Protein 1WZ3 (pdb70)

Secondary structure (DSSP, 8-state):
-EEEEEEEE-TTPPPPS--EEEEETTSBTHHHHHHHHHHHT-SS-EEEEEEEE---TTSBHHHHHHHH-BTTBEEEEEES-S--/-EEEEEEEEETTPPPPS--EEEEETTSBTHHHHHHHHHHTT-SS-EEEEEEEE---TTSBHHHHHHHH-BTTBEEEEEESS---

Solvent-accessible surface area: 9437 Å² total; per-residue (Å²): 112,132,11,59,4,37,13,137,30,16,34,83,11,72,153,26,219,61,26,151,72,63,25,38,3,86,44,102,0,37,77,14,53,71,50,0,22,127,82,24,166,36,150,90,31,91,7,12,3,61,27,44,70,78,4,84,68,94,53,23,0,58,66,2,59,101,90,41,17,118,118,48,66,0,48,0,3,0,0,68,42,90,87,191,119,126,12,49,1,54,6,118,25,32,3,49,10,65,153,36,219,107,20,46,59,151,28,28,3,96,51,95,0,29,68,9,21,82,71,0,81,70,94,18,163,30,130,91,8,88,6,23,3,59,34,28,60,71,6,89,76,102,50,18,0,54,75,0,60,100,95,72,27,49,74,48,50,0,37,0,1,1,0,66,74,72,50,112

CATH classification: 3.10.20.90

Nearest PDB structures (foldseek):
  7eu4-assembly1_B  TM=7.550E-01  e=9.689E-12  Arabidopsis thaliana
  7eu4-assembly3_E  TM=6.525E-01  e=3.661E-12  Arabidopsis thaliana
  7eu4-assembly4_G  TM=8.237E-01  e=1.030E-10  Arabidopsis thaliana
  7eu4-assembly7_N  TM=5.453E-01  e=5.051E-09  Arabidopsis thaliana
  4eoy-assembly3_C  TM=4.052E-01  e=8.818E-01  Plasmodium falciparum 3D7

Radius of gyration: 17.57 Å; Cα contacts (8 Å, |Δi|>4): 341; chains: 2; bounding box: 49×27×49 Å

Organism: Arabidopsis thaliana (NCBI:txid3702)

Structure (mmCIF, N/CA/C/O backbone):
data_1WZ3
#
_entry.id   1WZ3
#
_cell.length_a   44.693
_cell.length_b   38.264
_cell.length_c   52.511
_cell.angle_alpha   90.00
_cell.angle_beta   98.87
_cell.angle_gamma   90.00
#
_symmetry.space_group_name_H-M   'P 1 21 1'
#
loop_
_entity.id
_entity.type
_entity.pdbx_description
1 polymer 'autophagy 12b'
2 water water
#
loop_
_atom_site.group_PDB
_atom_site.id
_atom_site.type_symbol
_atom_site.label_atom_id
_atom_site.label_alt_id
_atom_site.label_comp_id
_atom_site.label_asym_id
_atom_site.label_entity_id
_atom_site.label_seq_id
_atom_site.pdbx_PDB_ins_code
_atom_site.Cartn_x
_atom_site.Cartn_y
_atom_site.Cartn_z
_atom_site.occupancy
_atom_site.B_iso_or_equiv
_atom_site.auth_seq_id
_atom_site.auth_comp_id
_atom_site.auth_asym_id
_atom_site.auth_atom_id
_atom_site.pdbx_PDB_model_num
ATOM 1 N N . GLN A 1 12 ? 11.796 21.791 24.914 1.00 47.73 10 GLN A N 1
ATOM 2 C CA . GLN A 1 12 ? 11.292 21.018 23.744 1.00 47.26 10 GLN A CA 1
ATOM 3 C C . GLN A 1 12 ? 12.448 20.592 22.846 1.00 47.02 10 GLN A C 1
ATOM 4 O O . GLN A 1 12 ? 13.286 21.410 22.458 1.00 47.91 10 GLN A O 1
ATOM 6 N N . LYS A 1 13 ? 12.490 19.302 22.528 1.00 45.59 11 LYS A N 1
ATOM 7 C CA . LYS A 1 13 ? 13.533 18.757 21.672 1.00 43.48 11 LYS A CA 1
ATOM 8 C C . LYS A 1 13 ? 12.960 18.611 20.268 1.00 41.65 11 LYS A C 1
ATOM 9 O O . LYS A 1 13 ? 11.860 18.086 20.088 1.00 40.74 11 LYS A O 1
ATOM 15 N N . ILE A 1 14 ? 13.707 19.086 19.277 1.00 39.98 12 ILE A N 1
ATOM 16 C CA . ILE A 1 14 ? 13.278 19.014 17.886 1.00 37.43 12 ILE A CA 1
ATOM 17 C C . ILE A 1 14 ? 14.119 17.991 17.139 1.00 35.92 12 ILE A C 1
ATOM 18 O O . ILE A 1 14 ? 15.335 17.945 17.302 1.00 34.24 12 ILE A O 1
ATOM 23 N N . VAL A 1 15 ? 13.471 17.164 16.329 1.00 34.73 13 VAL A N 1
ATOM 24 C CA . VAL A 1 15 ? 14.201 16.171 15.560 1.00 34.34 13 VAL A CA 1
ATOM 25 C C . VAL A 1 15 ? 14.721 16.834 14.293 1.00 33.33 13 VAL A C 1
ATOM 26 O O . VAL A 1 15 ? 13.953 17.403 13.511 1.00 32.38 13 VAL A O 1
ATOM 30 N N . VAL A 1 16 ? 16.033 16.772 14.104 1.00 30.74 14 VAL A N 1
ATOM 31 C CA . VAL A 1 16 ? 16.654 17.360 12.935 1.00 29.28 14 VAL A CA 1
ATOM 32 C C . VAL A 1 16 ? 17.306 16.270 12.111 1.00 28.17 14 VAL A C 1
ATOM 33 O O . VAL A 1 16 ? 18.088 15.473 12.631 1.00 27.58 14 VAL A O 1
ATOM 37 N N . HIS A 1 17 ? 16.949 16.220 10.831 1.00 28.85 15 HIS A N 1
ATOM 38 C CA . HIS A 1 17 ? 17.517 15.243 9.913 1.00 27.86 15 HIS A CA 1
ATOM 39 C C . HIS A 1 17 ? 18.413 15.969 8.917 1.00 26.64 15 HIS A C 1
ATOM 40 O O . HIS A 1 17 ? 17.977 16.907 8.241 1.00 23.91 15 HIS A O 1
ATOM 47 N N . LEU A 1 18 ? 19.672 15.545 8.846 1.00 25.23 16 LEU A N 1
ATOM 48 C CA . LEU A 1 18 ? 20.629 16.151 7.932 1.00 24.63 16 LEU A CA 1
ATOM 49 C C . LEU A 1 18 ? 20.586 15.373 6.623 1.00 24.12 16 LEU A C 1
ATOM 50 O O . LEU A 1 18 ? 20.762 14.154 6.603 1.00 24.47 16 LEU A O 1
ATOM 55 N N . ARG A 1 19 ? 20.350 16.090 5.531 1.00 21.80 17 ARG A N 1
ATOM 56 C CA . ARG A 1 19 ? 20.235 1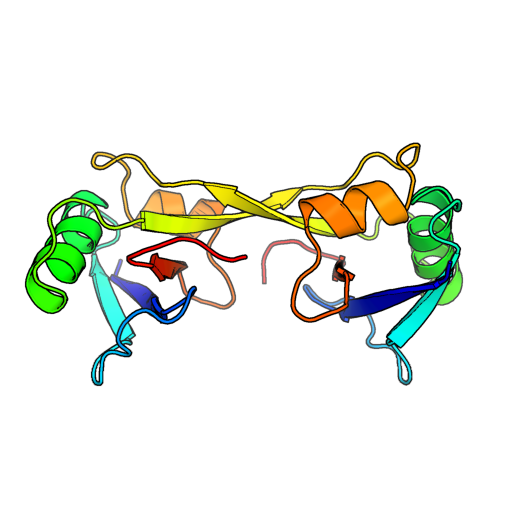5.479 4.212 1.00 20.57 17 ARG A CA 1
ATOM 57 C C . ARG A 1 19 ? 21.264 16.016 3.221 1.00 20.52 17 ARG A C 1
ATOM 58 O O . ARG A 1 19 ? 21.261 17.203 2.884 1.00 17.10 17 ARG A O 1
ATOM 66 N N . ALA A 1 20 ? 22.142 15.132 2.755 1.00 17.14 18 ALA A N 1
ATOM 67 C CA . ALA A 1 20 ? 23.168 15.504 1.792 1.00 17.65 18 ALA A CA 1
ATOM 68 C C . ALA A 1 20 ? 22.552 15.690 0.403 1.00 18.98 18 ALA A C 1
ATOM 69 O O . ALA A 1 20 ? 21.677 14.926 0.001 1.00 17.63 18 ALA A O 1
ATOM 71 N N . THR A 1 21 ? 23.007 16.709 -0.322 1.00 18.69 19 THR A N 1
ATOM 72 C CA . THR A 1 21 ? 22.533 16.959 -1.683 1.00 19.36 19 THR A CA 1
ATOM 73 C C . THR A 1 21 ? 23.732 17.386 -2.509 1.00 19.76 19 THR A C 1
ATOM 74 O O . THR A 1 21 ? 24.810 17.616 -1.963 1.00 18.91 19 THR A O 1
ATOM 78 N N . GLY A 1 22 ? 23.552 17.463 -3.823 1.00 21.57 20 GLY A N 1
ATOM 79 C CA . GLY A 1 22 ? 24.632 17.887 -4.699 1.00 21.31 20 GLY A CA 1
ATOM 80 C C . GLY A 1 22 ? 25.909 17.066 -4.620 1.00 21.80 20 GLY A C 1
ATOM 81 O O . GLY A 1 22 ? 26.998 17.598 -4.849 1.00 20.58 20 GLY A O 1
ATOM 82 N N . GLY A 1 23 ? 25.778 15.783 -4.293 1.00 20.44 21 GLY A N 1
ATOM 83 C CA . GLY A 1 23 ? 26.934 14.904 -4.199 1.00 19.84 21 GLY A CA 1
ATOM 84 C C . GLY A 1 23 ? 27.790 15.073 -2.952 1.00 19.59 21 GLY A C 1
ATOM 85 O O . GLY A 1 23 ? 28.914 14.570 -2.896 1.00 20.39 21 GLY A O 1
ATOM 86 N N . ALA A 1 24 ? 27.270 15.779 -1.955 1.00 18.85 22 ALA A N 1
ATOM 87 C CA . ALA A 1 24 ? 27.998 15.996 -0.712 1.00 19.10 22 ALA A CA 1
ATOM 88 C C . ALA A 1 24 ? 28.112 14.672 0.041 1.00 20.35 22 ALA A C 1
ATOM 89 O O . ALA A 1 24 ? 27.321 13.749 -0.179 1.00 18.77 22 ALA A O 1
ATOM 91 N N . PRO A 1 25 ? 29.108 14.559 0.935 1.00 20.44 23 PRO A N 1
ATOM 92 C CA . PRO A 1 25 ? 29.320 13.340 1.719 1.00 20.12 23 PRO A CA 1
ATOM 93 C C . PRO A 1 25 ? 28.118 12.997 2.582 1.00 20.17 23 PRO A C 1
ATOM 94 O O . PRO A 1 25 ? 27.541 13.865 3.236 1.00 20.68 23 PRO A O 1
ATOM 98 N N . ILE A 1 26 ? 27.753 11.722 2.585 1.00 21.23 24 ILE A N 1
ATOM 99 C CA . ILE A 1 26 ? 26.634 11.246 3.379 1.00 21.28 24 ILE A CA 1
ATOM 100 C C . ILE A 1 26 ? 27.159 10.937 4.774 1.00 23.84 24 ILE A C 1
ATOM 101 O O . ILE A 1 26 ? 28.211 10.312 4.923 1.00 23.79 24 ILE A O 1
ATOM 106 N N . LEU A 1 27 ? 26.446 11.385 5.800 1.00 23.08 25 LEU A N 1
ATOM 107 C CA . LEU A 1 27 ? 26.888 11.136 7.167 1.00 22.73 25 LEU A CA 1
ATOM 108 C C . LEU A 1 27 ? 26.189 9.910 7.742 1.00 23.75 25 LEU A C 1
ATOM 109 O O . LEU A 1 27 ? 24.985 9.730 7.568 1.00 21.62 25 LEU A O 1
ATOM 114 N N . LYS A 1 28 ? 26.953 9.055 8.412 1.00 23.53 26 LYS A N 1
ATOM 115 C CA . LYS A 1 28 ? 26.385 7.858 9.012 1.00 25.65 26 LYS A CA 1
ATOM 116 C C . LYS A 1 28 ? 25.319 8.249 10.030 1.00 26.07 26 LYS A C 1
ATOM 117 O O . LYS A 1 28 ? 24.240 7.649 10.085 1.00 26.62 26 LYS A O 1
ATOM 123 N N . GLN A 1 29 ? 25.635 9.253 10.840 1.00 26.92 27 GLN A N 1
ATOM 124 C CA . GLN A 1 29 ? 24.710 9.744 11.853 1.00 28.40 27 GLN A CA 1
ATOM 125 C C . GLN A 1 29 ? 24.079 11.013 11.294 1.00 28.56 27 GLN A C 1
ATOM 126 O O . GLN A 1 29 ? 24.661 12.092 11.385 1.00 28.69 27 GLN A O 1
ATOM 128 N N . SER A 1 30 ? 22.892 10.872 10.711 1.00 29.07 28 SER A N 1
ATOM 129 C CA . SER A 1 30 ? 22.187 11.997 10.104 1.00 30.60 28 SER A CA 1
ATOM 130 C C . SER A 1 30 ? 20.948 12.450 10.866 1.00 30.77 28 SER A C 1
ATOM 131 O O . SER A 1 30 ? 20.310 13.427 10.479 1.00 29.48 28 SER A O 1
ATOM 134 N N . LYS A 1 31 ? 20.606 11.745 11.939 1.00 32.54 29 LYS A N 1
ATOM 135 C CA . LYS A 1 31 ? 19.425 12.090 12.729 1.00 34.62 29 LYS A CA 1
ATOM 136 C C . LYS A 1 31 ? 19.785 12.530 14.142 1.00 35.12 29 LYS A C 1
ATOM 137 O O . LYS A 1 31 ? 20.481 11.824 14.871 1.00 34.41 29 LYS A O 1
ATOM 143 N N . PHE A 1 32 ? 19.312 13.711 14.525 1.00 35.73 30 PHE A N 1
ATOM 144 C CA . PHE A 1 32 ? 19.590 14.243 15.852 1.00 35.75 30 PHE A CA 1
ATOM 145 C C . PHE A 1 32 ? 18.360 14.847 16.505 1.00 36.28 30 PHE A C 1
ATOM 146 O O . PHE A 1 32 ? 17.344 15.090 15.856 1.00 36.85 30 PHE A O 1
ATOM 154 N N . LYS A 1 33 ? 18.479 15.079 17.805 1.00 36.96 31 LYS A N 1
ATOM 155 C CA . LYS A 1 33 ? 17.430 15.696 18.600 1.00 38.47 31 LYS A CA 1
ATOM 156 C C . LYS A 1 33 ? 18.147 16.870 19.240 1.00 39.55 31 LYS A C 1
ATOM 157 O O . LYS A 1 33 ? 19.212 16.6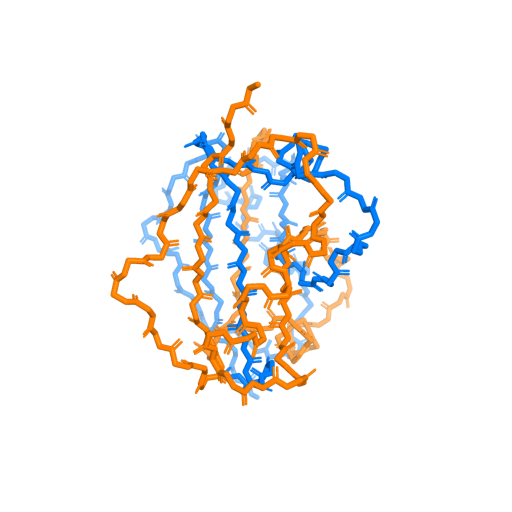96 19.834 1.00 40.90 31 LYS A O 1
ATOM 159 N N . VAL A 1 34 ? 17.594 18.067 19.094 1.00 38.84 32 VAL A N 1
ATOM 160 C CA . VAL A 1 34 ? 18.229 19.241 19.670 1.00 39.10 32 VAL A CA 1
ATOM 161 C C . VAL A 1 34 ? 17.196 20.165 20.296 1.00 38.46 32 VAL A C 1
ATOM 162 O O . VAL A 1 34 ? 16.026 20.160 19.909 1.00 40.62 32 VAL A O 1
ATOM 166 N N . SER A 1 35 ? 17.634 20.947 21.275 1.00 38.41 33 SER A N 1
ATOM 167 C CA . SER A 1 35 ? 16.753 21.876 21.963 1.00 38.48 33 SER A CA 1
ATOM 168 C C . SER A 1 35 ? 16.240 22.924 20.989 1.00 37.52 33 SER A C 1
ATOM 169 O O . SER A 1 35 ? 17.015 23.493 20.218 1.00 37.71 33 SER A O 1
ATOM 172 N N . GLY A 1 36 ? 14.935 23.174 21.029 1.00 36.62 34 GLY A N 1
ATOM 173 C CA . GLY A 1 36 ? 14.345 24.164 20.147 1.00 34.60 34 GLY A CA 1
ATOM 174 C C . GLY A 1 36 ? 14.961 25.543 20.320 1.00 33.99 34 GLY A C 1
ATOM 175 O O . GLY A 1 36 ? 15.031 26.321 19.369 1.00 31.69 34 GLY A O 1
ATOM 176 N N . SER A 1 37 ? 15.423 25.842 21.532 1.00 34.56 35 SER A N 1
ATOM 177 C CA . SER A 1 37 ? 16.027 27.138 21.826 1.00 35.51 35 SER A CA 1
ATOM 178 C C . SER A 1 37 ? 17.426 27.308 21.227 1.00 35.26 35 SER A C 1
ATOM 179 O O . SER A 1 37 ? 17.951 28.421 21.168 1.00 34.17 35 SER A O 1
ATOM 182 N N . ASP A 1 38 ? 18.032 26.207 20.790 1.00 35.20 36 ASP A N 1
ATOM 183 C CA . ASP A 1 38 ? 19.361 26.263 20.190 1.00 34.66 36 ASP A CA 1
ATOM 184 C C . ASP A 1 38 ? 19.354 27.118 18.926 1.00 33.42 36 ASP A C 1
ATOM 185 O O . ASP A 1 38 ? 18.389 27.105 18.161 1.00 31.03 36 ASP A O 1
ATOM 190 N N . LYS A 1 39 ? 20.433 27.866 18.719 1.00 32.06 37 LYS A N 1
ATOM 191 C CA . LYS A 1 39 ? 20.558 28.710 17.537 1.00 32.14 37 LYS A CA 1
ATOM 192 C C . LYS A 1 39 ? 21.003 27.839 16.363 1.00 30.98 37 LYS A C 1
ATOM 193 O O . LYS A 1 39 ? 21.800 26.910 16.533 1.00 30.78 37 LYS A O 1
ATOM 199 N N . PHE A 1 40 ? 20.488 28.138 15.176 1.00 27.85 38 PHE A N 1
ATOM 200 C CA . PHE A 1 40 ? 20.820 27.356 13.993 1.00 26.91 38 PHE A CA 1
ATOM 201 C C . PHE A 1 40 ? 22.323 27.324 13.750 1.00 26.25 38 PHE A C 1
ATOM 202 O O . PHE A 1 40 ? 22.822 26.476 13.010 1.00 25.89 38 PHE A O 1
ATOM 210 N N . ALA A 1 41 ? 23.042 28.247 14.382 1.00 24.31 39 ALA A N 1
ATOM 211 C CA . ALA A 1 41 ? 24.490 28.304 14.244 1.00 25.50 39 ALA A CA 1
ATOM 212 C C . ALA A 1 41 ? 25.091 26.965 14.669 1.00 26.09 39 ALA A C 1
ATOM 213 O O . ALA A 1 41 ? 26.126 26.544 14.152 1.00 25.94 39 ALA A O 1
ATOM 215 N N . ASN A 1 42 ? 24.431 26.296 15.609 1.00 25.87 40 ASN A N 1
ATOM 216 C CA . ASN A 1 42 ? 24.907 25.011 16.106 1.00 27.72 40 ASN A CA 1
ATOM 217 C C . ASN A 1 42 ? 24.886 23.947 15.024 1.00 26.76 40 ASN A C 1
ATOM 218 O O . ASN A 1 42 ? 25.805 23.131 14.924 1.00 25.30 40 ASN A O 1
ATOM 223 N N . VAL A 1 43 ? 23.831 23.956 14.218 1.00 25.80 41 VAL A N 1
ATOM 224 C CA . VAL A 1 43 ? 23.697 22.990 13.138 1.00 24.59 41 VAL A CA 1
ATOM 225 C C . VAL A 1 43 ? 24.730 23.278 12.055 1.00 23.84 41 VAL A C 1
ATOM 226 O O . VAL A 1 43 ? 25.383 22.366 11.546 1.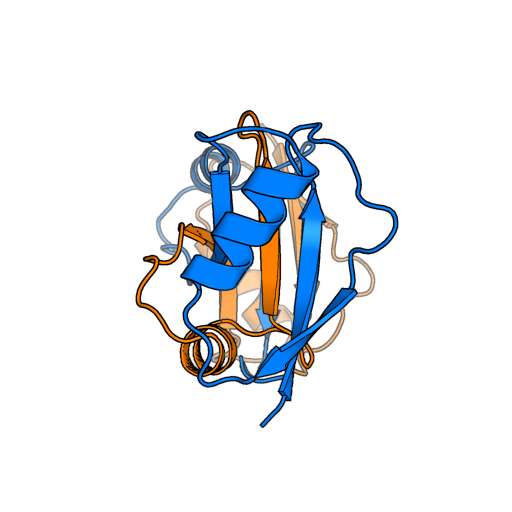00 23.91 41 VAL A O 1
ATOM 230 N N . ILE A 1 44 ? 24.873 24.553 11.710 1.00 23.73 42 ILE A N 1
ATOM 231 C CA . ILE A 1 44 ? 25.834 24.970 10.700 1.00 23.52 42 ILE A CA 1
ATOM 232 C C . ILE A 1 44 ? 27.238 24.546 11.126 1.00 23.60 42 ILE A C 1
ATOM 233 O O . ILE A 1 44 ? 28.004 23.999 10.328 1.00 21.64 42 ILE A O 1
ATOM 238 N N . ASP A 1 45 ? 27.563 24.802 12.392 1.00 23.73 43 ASP A N 1
ATOM 239 C CA . ASP A 1 45 ? 28.880 24.470 12.925 1.00 23.46 43 ASP A CA 1
ATOM 240 C C . ASP A 1 45 ? 29.142 22.966 12.972 1.00 22.56 43 ASP A C 1
ATOM 241 O O . ASP A 1 45 ? 30.266 22.523 12.742 1.00 21.43 43 ASP A O 1
ATOM 246 N N . PHE A 1 46 ? 28.111 22.182 13.269 1.00 20.74 44 PHE A N 1
ATOM 247 C CA . PHE A 1 46 ? 28.264 20.730 13.312 1.00 21.56 44 PHE A CA 1
ATOM 248 C C . PHE A 1 46 ? 28.644 20.207 11.927 1.00 22.77 44 PHE A C 1
ATOM 249 O O . PHE A 1 46 ? 29.573 19.411 11.789 1.00 23.40 44 PHE A O 1
ATOM 257 N N . LEU A 1 47 ? 27.924 20.658 10.900 1.00 21.56 45 LEU A N 1
ATOM 258 C CA . LEU A 1 47 ? 28.195 20.225 9.531 1.00 22.48 45 LEU A CA 1
ATOM 259 C C . LEU A 1 47 ? 29.558 20.690 9.054 1.00 22.32 45 LEU A C 1
ATOM 260 O O . LEU A 1 47 ? 30.271 19.951 8.377 1.00 23.63 45 LEU A O 1
ATOM 265 N N . ARG A 1 48 ? 29.909 21.924 9.396 1.00 22.84 46 ARG A N 1
ATOM 266 C CA . ARG A 1 48 ? 31.202 22.472 9.001 1.00 24.38 46 ARG A CA 1
ATOM 267 C C . ARG A 1 48 ? 32.319 21.587 9.549 1.00 24.71 46 ARG A C 1
ATOM 268 O O . ARG A 1 48 ? 33.324 21.359 8.879 1.00 23.84 46 ARG A O 1
ATOM 270 N N . ARG A 1 49 ? 32.131 21.084 10.766 1.00 25.02 47 ARG A N 1
ATOM 271 C CA . ARG A 1 49 ? 33.127 20.223 11.401 1.00 27.16 47 ARG A CA 1
ATOM 272 C C . ARG A 1 49 ? 33.148 18.818 10.808 1.00 26.50 47 ARG A C 1
ATOM 273 O O . ARG A 1 49 ? 34.214 18.239 10.600 1.00 25.76 47 ARG A O 1
ATOM 281 N N . GLN A 1 50 ? 31.970 18.269 10.537 1.00 24.87 48 GLN A N 1
ATOM 282 C CA . GLN A 1 50 ? 31.876 16.926 9.982 1.00 24.15 48 GLN A CA 1
ATOM 283 C C . GLN A 1 50 ? 32.416 16.826 8.566 1.00 25.16 48 GLN A C 1
ATOM 284 O O . GLN A 1 50 ? 33.018 15.815 8.194 1.00 22.84 48 GLN A O 1
ATOM 290 N N . LEU A 1 51 ? 32.189 17.871 7.775 1.00 23.65 49 LEU A N 1
ATOM 291 C CA . LEU A 1 51 ? 32.639 17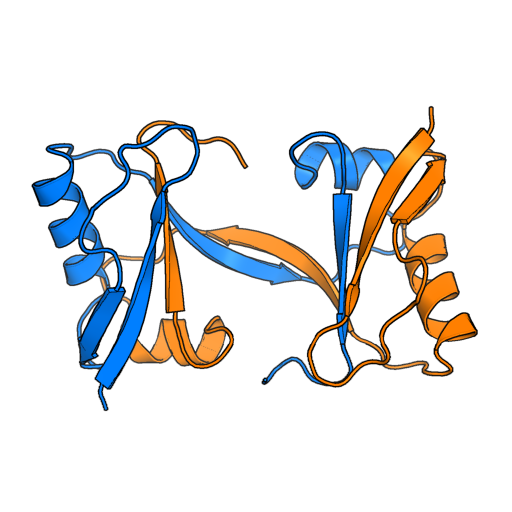.881 6.391 1.00 23.66 49 LEU A CA 1
ATOM 292 C C . LEU A 1 51 ? 33.959 18.615 6.181 1.00 24.00 49 LEU A C 1
ATOM 293 O O . LEU A 1 51 ? 34.495 18.606 5.080 1.00 23.51 49 LEU A O 1
ATOM 298 N N . HIS A 1 52 ? 34.477 19.248 7.231 1.00 24.64 50 HIS A N 1
ATOM 299 C CA . HIS A 1 52 ? 35.743 19.971 7.143 1.00 25.81 50 HIS A CA 1
ATOM 300 C C . HIS A 1 52 ? 35.726 21.097 6.104 1.00 27.64 50 HIS A C 1
ATOM 301 O O . HIS A 1 52 ? 36.631 21.218 5.274 1.00 25.79 50 HIS A O 1
ATOM 308 N N . SER A 1 53 ? 34.688 21.926 6.164 1.00 29.19 51 SER A N 1
ATOM 309 C CA . SER A 1 53 ? 34.551 23.048 5.243 1.00 30.15 51 SER A CA 1
ATOM 310 C C . SER A 1 53 ? 33.922 24.260 5.920 1.00 31.08 51 SER A C 1
ATOM 311 O O . SER A 1 53 ? 33.020 24.120 6.744 1.00 30.45 51 SER A O 1
ATOM 314 N N . ASP A 1 54 ? 34.397 25.449 5.561 1.00 31.23 52 ASP A N 1
ATOM 315 C CA . ASP A 1 54 ? 33.864 26.684 6.122 1.00 32.42 52 ASP A CA 1
ATOM 316 C C . ASP A 1 54 ? 32.894 27.363 5.165 1.00 31.76 52 ASP A C 1
ATOM 317 O O . ASP A 1 54 ? 32.375 28.439 5.468 1.00 33.52 52 ASP A O 1
ATOM 322 N N . SER A 1 55 ? 32.643 26.740 4.016 1.00 28.66 53 SER A N 1
ATOM 323 C CA . SER A 1 55 ? 31.759 27.332 3.021 1.00 27.94 53 SER A CA 1
ATOM 324 C C . SER A 1 55 ? 30.677 26.392 2.498 1.00 27.63 53 SER A C 1
ATOM 325 O O . SER A 1 55 ? 30.431 26.310 1.291 1.00 29.45 53 SER A O 1
ATOM 328 N N . LEU A 1 56 ? 30.020 25.698 3.414 1.00 22.82 54 LEU A N 1
ATOM 329 C CA . LEU A 1 56 ? 28.957 24.772 3.049 1.00 24.51 54 LEU A CA 1
ATOM 330 C C . LEU A 1 56 ? 27.631 25.479 2.818 1.00 23.23 54 LEU A C 1
ATOM 331 O O . LEU A 1 56 ? 27.377 26.547 3.371 1.00 23.70 54 LEU A O 1
ATOM 336 N N . PHE A 1 57 ? 26.786 24.862 1.999 1.00 20.87 55 PHE A N 1
ATOM 337 C CA . PHE A 1 57 ? 25.447 25.378 1.750 1.00 22.79 55 PHE A CA 1
ATOM 338 C C . PHE A 1 57 ? 24.584 24.559 2.700 1.00 21.18 55 PHE A C 1
ATOM 339 O O . PHE A 1 57 ? 24.583 23.326 2.635 1.00 20.60 55 PHE A O 1
ATOM 347 N N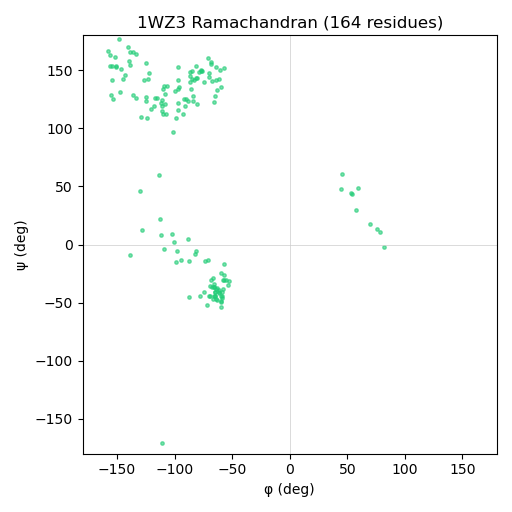 . VAL A 1 58 ? 23.878 25.240 3.591 1.00 19.16 56 VAL A N 1
ATOM 348 C CA . VAL A 1 58 ? 23.017 24.582 4.562 1.00 19.99 56 VAL A CA 1
ATOM 349 C C . VAL A 1 58 ? 21.682 25.283 4.438 1.00 21.32 56 VAL A C 1
ATOM 350 O O . VAL A 1 58 ? 21.543 26.441 4.832 1.00 22.14 56 VAL A O 1
ATOM 354 N N . TYR A 1 59 ? 20.693 24.580 3.896 1.00 21.03 57 TYR A N 1
ATOM 355 C CA . TYR A 1 59 ? 19.401 25.204 3.664 1.00 19.14 57 TYR A CA 1
ATOM 356 C C . TYR A 1 59 ? 18.175 24.360 3.998 1.00 20.05 57 TYR A C 1
ATOM 357 O O . TYR A 1 59 ? 18.260 23.150 4.175 1.00 17.33 57 TYR A O 1
ATOM 366 N N . VAL A 1 60 ? 17.029 25.029 4.060 1.00 18.64 58 VAL A N 1
ATOM 367 C CA . VAL A 1 60 ? 15.762 24.385 4.367 1.00 18.40 58 VAL A CA 1
ATOM 368 C C . VAL A 1 60 ? 14.801 24.660 3.216 1.00 19.61 58 VAL A C 1
ATOM 369 O O . VAL A 1 60 ? 14.881 25.708 2.572 1.00 18.80 58 VAL A O 1
ATOM 373 N N . ASN A 1 61 ? 13.908 23.716 2.940 1.00 18.56 59 ASN A N 1
ATOM 374 C CA . ASN A 1 61 ? 12.957 23.913 1.863 1.00 20.24 59 ASN A CA 1
ATOM 375 C C . ASN A 1 61 ? 11.837 24.827 2.357 1.00 21.69 59 ASN A C 1
ATOM 376 O O . ASN A 1 61 ? 11.511 24.850 3.544 1.00 19.83 59 ASN A O 1
ATOM 381 N N . SER A 1 62 ? 11.285 25.605 1.437 1.00 22.23 60 SER A N 1
ATOM 382 C CA . SER A 1 62 ? 10.211 26.540 1.740 1.00 24.51 60 SER A CA 1
ATOM 383 C C . SER A 1 62 ? 9.145 26.365 0.664 1.00 23.60 60 SER A C 1
ATOM 384 O O . SER A 1 62 ? 9.442 26.446 -0.522 1.00 27.30 60 SER A O 1
ATOM 387 N N . ALA A 1 63 ? 7.906 26.121 1.074 1.00 22.73 61 ALA A N 1
ATOM 388 C CA . ALA A 1 63 ? 6.824 25.936 0.116 1.00 22.16 61 ALA A CA 1
ATOM 389 C C . ALA A 1 63 ? 6.173 27.252 -0.294 1.00 22.63 61 ALA A C 1
ATOM 390 O O . ALA A 1 63 ? 6.042 28.172 0.515 1.00 20.68 61 ALA A O 1
ATOM 392 N N . PHE A 1 64 ? 5.764 27.336 -1.555 1.00 19.78 62 PHE A N 1
ATOM 393 C CA . PHE A 1 64 ? 5.093 28.528 -2.048 1.00 20.70 62 PHE A CA 1
ATOM 394 C C . PHE A 1 64 ? 4.161 28.095 -3.173 1.00 20.59 62 PHE A C 1
ATOM 395 O O . PHE A 1 64 ? 4.395 27.071 -3.818 1.00 20.58 62 PHE A O 1
ATOM 403 N N . SER A 1 65 ? 3.085 28.843 -3.380 1.00 20.33 63 SER A N 1
ATOM 404 C CA . SER A 1 65 ? 2.141 28.522 -4.444 1.00 20.45 63 SER A CA 1
ATOM 405 C C . SER A 1 65 ? 2.535 29.295 -5.702 1.00 21.22 63 SER A C 1
ATOM 406 O O . SER A 1 65 ? 2.442 30.521 -5.742 1.00 19.83 63 SER A O 1
ATOM 409 N N . PRO A 1 66 ? 2.989 28.582 -6.745 1.00 20.73 64 PRO A N 1
ATOM 410 C CA . PRO A 1 66 ? 3.398 29.211 -8.005 1.00 21.63 64 PRO A CA 1
ATOM 411 C C . PRO A 1 66 ? 2.306 30.051 -8.666 1.00 22.30 64 PRO A C 1
ATOM 412 O O . PRO A 1 66 ? 1.119 29.795 -8.497 1.00 21.30 64 PRO A O 1
ATOM 416 N N . ASN A 1 67 ? 2.730 31.054 -9.424 1.00 23.46 65 ASN A N 1
ATOM 417 C CA . ASN A 1 67 ? 1.820 31.941 -10.140 1.00 24.50 65 ASN A CA 1
ATOM 418 C C . ASN A 1 67 ? 1.076 31.131 -11.213 1.00 23.83 65 ASN A C 1
ATOM 419 O O . ASN A 1 67 ? 1.697 30.508 -12.073 1.00 22.99 65 ASN A O 1
ATOM 424 N N . PRO A 1 68 ? -0.265 31.121 -11.168 1.00 24.67 66 PRO A N 1
ATOM 425 C CA . PRO A 1 68 ? -1.028 30.362 -12.167 1.00 23.77 66 PRO A CA 1
ATOM 426 C C . PRO A 1 68 ? -0.722 30.779 -13.603 1.00 23.06 66 PRO A C 1
ATOM 427 O O . PRO A 1 68 ? -0.875 29.988 -14.540 1.00 21.71 66 PRO A O 1
ATOM 431 N N . ASP A 1 69 ? -0.285 32.023 -13.764 1.00 24.51 67 ASP A N 1
ATOM 432 C CA . ASP A 1 69 ? 0.014 32.573 -15.079 1.00 25.09 67 ASP A CA 1
ATOM 433 C C . ASP A 1 69 ? 1.388 32.196 -15.605 1.00 25.36 67 ASP A C 1
ATOM 434 O O . ASP A 1 69 ? 1.701 32.473 -16.758 1.00 25.53 67 ASP A O 1
ATOM 439 N N . GLU A 1 70 ? 2.216 31.569 -14.777 1.00 24.57 68 GLU A N 1
ATOM 440 C CA . GLU A 1 70 ? 3.547 31.185 -15.237 1.00 24.48 68 GLU A CA 1
ATOM 441 C C . GLU A 1 70 ? 3.503 29.873 -16.028 1.00 24.81 68 GLU A C 1
ATOM 442 O O . GLU A 1 70 ? 2.728 28.973 -15.708 1.00 23.49 68 GLU A O 1
ATOM 448 N N . SER A 1 71 ? 4.325 29.770 -17.071 1.00 25.41 69 SER A N 1
ATOM 449 C CA . SER A 1 71 ? 4.356 28.559 -17.895 1.00 25.65 69 SER A CA 1
ATOM 450 C C . SER A 1 71 ? 4.936 27.390 -17.109 1.00 25.07 69 SER A C 1
ATOM 451 O O . SER A 1 71 ? 5.690 27.586 -16.156 1.00 23.84 69 SER A O 1
ATOM 454 N N . VAL A 1 72 ? 4.583 26.173 -17.508 1.00 24.41 70 VAL A N 1
ATOM 455 C CA . VAL A 1 72 ? 5.095 24.998 -16.821 1.00 23.60 70 VAL A CA 1
ATOM 456 C C . VAL A 1 72 ? 6.589 24.825 -17.089 1.00 22.71 70 VAL A C 1
ATOM 457 O O . VAL A 1 72 ? 7.340 24.399 -16.209 1.00 22.26 70 VAL A O 1
ATOM 461 N N . ILE A 1 73 ? 7.026 25.164 -18.297 1.00 23.87 71 ILE A N 1
ATOM 462 C CA . ILE A 1 73 ? 8.440 25.027 -18.637 1.00 25.07 71 ILE A CA 1
ATOM 463 C C . ILE A 1 73 ? 9.306 25.907 -17.738 1.00 24.52 71 ILE A C 1
ATOM 464 O O . ILE A 1 73 ? 10.373 25.484 -17.287 1.00 24.73 71 ILE A O 1
ATOM 469 N N . ASP A 1 74 ? 8.846 27.124 -17.462 1.00 24.65 72 ASP A N 1
ATOM 470 C CA . ASP A 1 74 ? 9.613 28.018 -16.598 1.00 25.24 72 ASP A CA 1
ATOM 471 C C . ASP A 1 74 ? 9.716 27.475 -15.178 1.00 24.34 72 ASP A C 1
ATOM 472 O O . ASP A 1 74 ? 10.790 27.509 -14.587 1.00 24.38 72 ASP A O 1
ATOM 477 N N . LEU A 1 75 ? 8.614 26.971 -14.625 1.00 22.34 73 LEU A N 1
ATOM 478 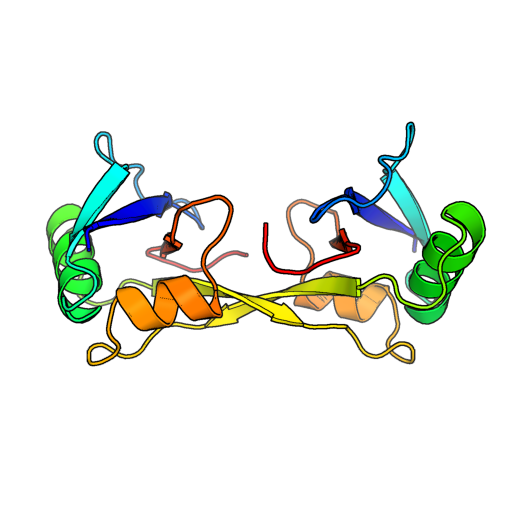C CA . LEU A 1 75 ? 8.676 26.433 -13.266 1.00 21.83 73 LEU A CA 1
ATOM 479 C C . LEU A 1 75 ? 9.571 25.195 -13.250 1.00 22.02 73 LEU A C 1
ATOM 480 O O . LEU A 1 75 ? 10.282 24.939 -12.275 1.00 24.24 73 LEU A O 1
ATOM 485 N N . TYR A 1 76 ? 9.549 24.432 -14.337 1.00 21.06 74 TYR A N 1
ATOM 486 C CA . TYR A 1 76 ? 10.387 23.245 -14.426 1.00 23.57 74 TYR A CA 1
ATOM 487 C C . TYR A 1 76 ? 11.863 23.660 -14.413 1.00 24.39 74 TYR A C 1
ATOM 488 O O . TYR A 1 76 ? 12.686 23.060 -13.721 1.00 25.12 74 TYR A O 1
ATOM 497 N N . ASN A 1 77 ? 12.189 24.695 -15.175 1.00 26.37 75 ASN A N 1
ATOM 498 C CA . ASN A 1 77 ? 13.565 25.174 -15.247 1.00 27.47 75 ASN A CA 1
ATOM 499 C C . ASN A 1 77 ? 14.068 25.771 -13.935 1.00 27.55 75 ASN A C 1
ATOM 500 O O . ASN A 1 77 ? 15.264 25.735 -13.657 1.00 28.30 75 ASN A O 1
ATOM 505 N N . ASN A 1 78 ? 13.161 26.318 -13.132 1.00 25.97 76 ASN A N 1
ATOM 506 C CA . ASN A 1 78 ? 13.552 26.924 -11.867 1.00 27.58 76 ASN A CA 1
ATOM 507 C C . ASN A 1 78 ? 13.362 26.036 -10.644 1.00 27.14 76 ASN A C 1
ATOM 508 O O . ASN A 1 78 ? 13.911 26.328 -9.583 1.00 26.54 76 ASN A O 1
ATOM 513 N N . PHE A 1 79 ? 12.599 24.952 -10.780 1.00 25.60 77 PHE A N 1
ATOM 514 C CA . PHE 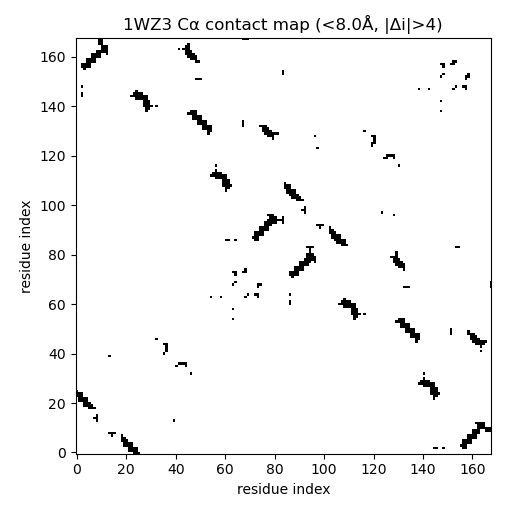A 1 79 ? 12.345 24.077 -9.633 1.00 25.71 77 PHE A CA 1
ATOM 515 C C . PHE A 1 79 ? 12.384 22.574 -9.890 1.00 25.36 77 PHE A C 1
ATOM 516 O O . PHE A 1 79 ? 12.330 21.783 -8.950 1.00 24.44 77 PHE A O 1
ATOM 524 N N . GLY A 1 80 ? 12.461 22.172 -11.151 1.00 25.06 78 GLY A N 1
ATOM 525 C CA . GLY A 1 80 ? 12.504 20.752 -11.445 1.00 26.91 78 GLY A CA 1
ATOM 526 C C . GLY A 1 80 ? 13.823 20.109 -11.052 1.00 26.69 78 GLY A C 1
ATOM 527 O O . GLY A 1 80 ? 14.827 20.796 -10.867 1.00 27.15 78 GLY A O 1
ATOM 528 N N . PHE A 1 81 ? 13.821 18.786 -10.913 1.00 26.38 79 PHE A N 1
ATOM 529 C CA . PHE A 1 81 ? 15.029 18.044 -10.559 1.00 28.61 79 PHE A CA 1
ATOM 530 C C . PHE A 1 81 ? 14.930 16.610 -11.076 1.00 28.33 79 PHE A C 1
ATOM 531 O O . PHE A 1 81 ? 13.863 16.006 -11.036 1.00 29.20 79 PHE A O 1
ATOM 539 N N . ASP A 1 82 ? 16.048 16.079 -11.560 1.00 28.35 80 ASP A N 1
ATOM 540 C CA . ASP A 1 82 ? 16.118 14.717 -12.093 1.00 29.15 80 ASP A CA 1
ATOM 541 C C . ASP A 1 82 ? 15.069 14.460 -13.180 1.00 27.84 80 ASP A C 1
ATOM 542 O O . ASP A 1 82 ? 14.414 13.416 -13.195 1.00 28.61 80 ASP A O 1
ATOM 547 N N . GLY A 1 83 ? 14.909 15.427 -14.079 1.00 26.17 81 GLY A N 1
ATOM 548 C CA . GLY A 1 83 ? 13.977 15.274 -15.181 1.00 26.55 81 GLY A CA 1
ATOM 549 C C . GLY A 1 83 ? 12.495 15.479 -14.939 1.00 27.05 81 GLY A C 1
ATOM 550 O O . GLY A 1 83 ? 11.693 15.154 -15.813 1.00 26.70 81 GLY A O 1
ATOM 551 N N . LYS A 1 84 ? 12.114 16.012 -13.781 1.00 24.83 82 LYS A N 1
ATOM 552 C CA . LYS A 1 84 ? 10.697 16.243 -13.505 1.00 25.29 82 LYS A CA 1
ATOM 553 C C . LYS A 1 84 ? 10.433 17.399 -12.550 1.00 24.47 82 LYS A C 1
ATOM 554 O O . LYS A 1 84 ? 11.332 17.846 -11.833 1.00 24.67 82 LYS A O 1
ATOM 560 N N . LEU A 1 85 ? 9.197 17.889 -12.566 1.00 22.23 83 LEU A N 1
ATOM 561 C CA . LEU A 1 85 ? 8.780 18.972 -11.677 1.00 20.99 83 LEU A CA 1
ATOM 562 C C . LEU A 1 85 ? 7.810 18.375 -10.674 1.00 22.59 83 LEU A C 1
ATOM 563 O O . LEU A 1 85 ? 6.760 17.850 -11.058 1.00 23.27 83 LEU A O 1
ATOM 568 N N . VAL A 1 86 ? 8.163 18.440 -9.395 1.00 21.85 84 VAL A N 1
ATOM 569 C CA . VAL A 1 86 ? 7.298 17.911 -8.352 1.00 22.86 84 VAL A CA 1
ATOM 570 C C . VAL A 1 86 ? 6.325 18.994 -7.901 1.00 23.46 84 VAL A C 1
ATOM 571 O O . VAL A 1 86 ? 6.742 20.076 -7.495 1.00 22.40 84 VAL A O 1
ATOM 575 N N . VAL A 1 87 ? 5.031 18.701 -7.992 1.00 21.67 85 VAL A N 1
ATOM 576 C CA . VAL A 1 87 ? 3.992 19.631 -7.566 1.00 20.91 85 VAL A CA 1
ATOM 577 C C . VAL A 1 87 ? 3.240 18.936 -6.427 1.00 21.13 85 VAL A C 1
ATOM 578 O O . VAL A 1 87 ? 2.673 17.862 -6.614 1.00 19.72 85 VAL A O 1
ATOM 582 N N . ASN A 1 88 ? 3.260 19.542 -5.245 1.00 18.27 86 ASN A N 1
ATOM 583 C CA . ASN A 1 88 ? 2.595 18.972 -4.082 1.00 17.81 86 ASN A CA 1
ATOM 584 C C . ASN A 1 88 ? 1.223 19.609 -3.928 1.00 17.95 86 ASN A C 1
ATOM 585 O O . ASN A 1 88 ? 1.008 20.735 -4.355 1.00 17.12 86 ASN A O 1
ATOM 590 N N . TYR A 1 89 ? 0.290 18.886 -3.325 1.00 17.54 87 TYR A N 1
ATOM 591 C CA . TYR A 1 89 ? -1.034 19.449 -3.090 1.00 19.11 87 TYR A CA 1
ATOM 592 C C . TYR A 1 89 ? -1.524 18.939 -1.741 1.00 19.49 87 TYR A C 1
ATOM 593 O O . TYR A 1 89 ? -1.213 17.811 -1.345 1.00 19.00 87 TYR A O 1
ATOM 602 N N . ALA A 1 90 ? -2.270 19.773 -1.020 1.00 18.45 88 ALA A N 1
ATOM 603 C CA . ALA A 1 90 ? -2.727 19.388 0.305 1.00 18.69 88 ALA A CA 1
ATOM 604 C C . ALA A 1 90 ? -3.971 20.114 0.792 1.00 19.45 88 ALA A C 1
ATOM 605 O O . ALA A 1 90 ? -4.348 21.149 0.255 1.00 18.75 88 ALA A O 1
ATOM 607 N N . CYS A 1 91 ? -4.608 19.556 1.818 1.00 20.34 89 CYS A N 1
ATOM 608 C CA . CYS A 1 91 ? -5.785 20.181 2.413 1.00 21.42 89 CYS A CA 1
ATOM 609 C C . CYS A 1 91 ? -5.264 21.142 3.483 1.00 22.50 89 CYS A C 1
ATOM 610 O O . CYS A 1 91 ? -5.708 22.282 3.593 1.00 23.02 89 CYS A O 1
ATOM 613 N N . SER A 1 92 ? -4.312 20.649 4.269 1.00 23.20 90 SER A N 1
ATOM 614 C CA . SER A 1 92 ? -3.688 21.423 5.335 1.00 25.68 90 SER A CA 1
ATOM 615 C C . SER A 1 92 ? -2.169 21.412 5.210 1.00 26.12 90 SER A C 1
ATOM 616 O O . SER A 1 92 ? -1.571 20.388 4.864 1.00 24.32 90 SER A O 1
ATOM 619 N N . MET A 1 93 ? -1.540 22.546 5.507 1.00 26.76 91 MET A N 1
ATOM 620 C CA . MET A 1 93 ? -0.084 22.631 5.430 1.00 29.46 91 MET A CA 1
ATOM 621 C C . MET A 1 93 ? 0.588 22.224 6.734 1.00 32.05 91 MET A C 1
ATOM 622 O O . MET A 1 93 ? 1.803 22.281 6.852 1.00 34.05 91 MET A O 1
ATOM 627 N N . ALA A 1 94 ? -0.192 21.773 7.706 1.00 33.84 92 ALA A N 1
ATOM 628 C CA . ALA A 1 94 ? 0.374 21.412 9.005 1.00 36.56 92 ALA A CA 1
ATOM 629 C C . ALA A 1 94 ? 0.323 19.941 9.422 1.00 38.25 92 ALA A C 1
ATOM 630 O O . ALA A 1 94 ? -0.238 19.585 10.450 1.00 41.68 92 ALA A O 1
ATOM 632 N N . TRP A 1 95 ? 0.936 19.061 8.655 1.00 38.59 93 TRP A N 1
ATOM 633 C CA . TRP A 1 95 ? 0.940 17.648 9.048 1.00 39.50 93 TRP A CA 1
ATOM 634 C C . TRP A 1 95 ? 2.144 17.378 9.959 1.00 41.90 93 TRP A C 1
ATOM 635 O O . TRP A 1 95 ? 3.149 18.105 9.831 1.00 42.77 93 TRP A O 1
ATOM 646 N N . GLN B 1 12 ? 7.428 20.681 -26.591 1.00 38.57 10 GLN B N 1
ATOM 647 C CA . GLN B 1 12 ? 8.183 19.929 -25.547 1.00 38.87 10 GLN B CA 1
ATOM 648 C C . GLN B 1 12 ? 7.257 19.553 -24.395 1.00 38.25 10 GLN B C 1
ATOM 649 O O . GLN B 1 12 ? 6.439 20.367 -23.956 1.00 37.75 10 GLN B O 1
ATOM 651 N N . LYS B 1 13 ? 7.383 18.319 -23.913 1.00 36.91 11 LYS B N 1
ATOM 652 C CA . LYS B 1 13 ? 6.552 17.839 -22.812 1.00 35.84 11 LYS B CA 1
ATOM 653 C C . LYS B 1 13 ? 7.345 17.740 -21.512 1.00 34.22 11 LYS B C 1
ATOM 654 O O . LYS B 1 13 ? 8.481 17.262 -21.501 1.00 33.91 11 LYS B O 1
ATOM 660 N N . ILE B 1 14 ? 6.734 18.192 -20.419 1.00 31.24 12 ILE B N 1
ATOM 661 C CA . ILE B 1 14 ? 7.375 18.168 -19.108 1.00 29.47 12 ILE B CA 1
ATOM 662 C C . ILE B 1 14 ? 6.711 17.148 -18.197 1.00 27.88 12 ILE B C 1
ATOM 663 O O . ILE B 1 14 ? 5.486 17.085 -18.110 1.00 26.97 12 ILE B O 1
ATOM 668 N N . VAL B 1 15 ? 7.523 16.345 -17.520 1.00 27.48 13 VAL B N 1
ATOM 669 C CA . VAL B 1 15 ? 6.991 15.353 -16.601 1.00 26.75 13 VAL B CA 1
ATOM 670 C C . VAL B 1 15 ? 6.657 16.045 -15.282 1.00 26.05 13 VAL B C 1
ATOM 671 O O . VAL B 1 15 ? 7.524 16.647 -14.643 1.00 24.75 13 VAL B O 1
ATOM 675 N N . VAL B 1 16 ? 5.394 15.971 -14.884 1.00 25.02 14 VAL B N 1
ATOM 676 C CA . VAL B 1 16 ? 4.963 16.583 -13.637 1.00 24.84 14 VAL B CA 1
ATOM 677 C C . VAL B 1 16 ? 4.578 15.489 -12.652 1.00 26.40 14 VAL B C 1
ATOM 678 O O . VAL B 1 16 ? 3.713 14.664 -12.930 1.00 25.18 14 VAL B O 1
ATOM 682 N N . HIS B 1 17 ? 5.246 15.488 -11.505 1.00 25.72 15 HIS B N 1
ATOM 683 C CA . HIS B 1 17 ? 5.007 14.505 -10.453 1.00 27.92 15 HIS B CA 1
ATOM 684 C C . HIS B 1 17 ? 4.093 15.123 -9.394 1.00 27.46 15 HIS B C 1
ATOM 685 O O . HIS B 1 17 ? 4.504 16.020 -8.658 1.00 24.91 15 HIS B O 1
ATOM 692 N N . LEU B 1 18 ? 2.847 14.653 -9.333 1.00 25.63 16 LEU B N 1
ATOM 693 C CA . LEU B 1 18 ? 1.890 15.172 -8.357 1.00 26.20 16 LEU B CA 1
ATOM 694 C C . LEU B 1 18 ? 1.974 14.360 -7.068 1.00 25.05 16 LEU B C 1
ATOM 695 O O . LEU B 1 18 ? 1.838 13.135 -7.079 1.00 26.88 16 LEU B O 1
ATOM 700 N N . ARG B 1 19 ? 2.194 15.045 -5.953 1.00 21.85 17 ARG B N 1
ATOM 701 C CA . ARG B 1 19 ? 2.333 14.370 -4.671 1.00 20.34 17 ARG B CA 1
ATOM 702 C C . ARG B 1 19 ? 1.352 14.909 -3.644 1.00 18.67 17 ARG B C 1
ATOM 703 O O . ARG B 1 19 ? 1.330 16.108 -3.369 1.00 15.27 17 ARG B O 1
ATOM 711 N N . ALA B 1 20 ? 0.540 14.021 -3.075 1.00 17.44 18 ALA B N 1
ATOM 712 C CA . ALA B 1 20 ? -0.436 14.434 -2.077 1.00 17.26 18 ALA B CA 1
ATOM 713 C C . ALA B 1 20 ? 0.207 14.520 -0.704 1.00 19.63 18 ALA B C 1
ATOM 714 O O . ALA B 1 20 ? 1.063 13.703 -0.354 1.00 21.04 18 ALA B O 1
ATOM 716 N N . THR B 1 21 ? -0.194 15.525 0.066 1.00 19.29 19 THR B N 1
ATOM 717 C CA . THR B 1 21 ? 0.297 15.704 1.425 1.00 21.21 19 THR B CA 1
ATOM 718 C C . THR B 1 21 ? -0.841 16.333 2.217 1.00 19.79 19 THR B C 1
ATOM 719 O O . THR B 1 21 ? -1.896 16.634 1.666 1.00 20.34 19 THR B O 1
ATOM 723 N N . GLY B 1 22 ? -0.620 16.516 3.512 1.00 19.52 20 GLY B N 1
ATOM 724 C CA . GLY B 1 22 ? -1.609 17.147 4.363 1.00 18.27 20 GLY B CA 1
ATOM 725 C C . GLY B 1 22 ? -3.062 16.729 4.236 1.00 19.05 20 GLY B C 1
ATOM 726 O O . GLY B 1 22 ? -3.941 17.583 4.148 1.00 17.23 20 GLY B O 1
ATOM 727 N N . GLY B 1 23 ? -3.315 15.424 4.214 1.00 18.76 21 GLY B N 1
ATOM 728 C CA . GLY B 1 23 ? -4.678 14.928 4.142 1.00 20.21 21 GLY B CA 1
ATOM 729 C C . GLY B 1 23 ? -5.384 14.861 2.800 1.00 20.49 21 GLY B C 1
ATOM 730 O O . GLY B 1 23 ? -6.528 14.395 2.735 1.00 19.81 21 GLY B O 1
ATOM 731 N N . ALA B 1 24 ? -4.726 15.299 1.732 1.00 19.90 22 ALA B N 1
ATOM 732 C CA . ALA B 1 24 ? -5.354 15.283 0.413 1.00 20.27 22 ALA B CA 1
ATOM 733 C C . ALA B 1 24 ? -5.400 13.878 -0.186 1.00 19.79 22 ALA B C 1
ATOM 734 O O . ALA B 1 24 ? -4.535 13.044 0.086 1.00 19.25 22 ALA B O 1
ATOM 736 N N . PRO B 1 25 ? -6.420 13.599 -1.008 1.00 19.20 23 PRO B N 1
ATOM 737 C CA . PRO B 1 25 ? -6.519 12.269 -1.615 1.00 19.97 23 PRO B CA 1
ATOM 738 C C . PRO B 1 25 ? -5.357 11.949 -2.557 1.00 20.95 23 PRO B C 1
ATOM 739 O O . PRO B 1 25 ? -4.865 12.812 -3.285 1.00 19.58 23 PRO B O 1
ATOM 743 N N . ILE B 1 26 ? -4.916 10.697 -2.514 1.00 20.71 24 ILE B N 1
ATOM 744 C CA . ILE B 1 26 ? -3.820 10.229 -3.348 1.00 20.64 24 ILE B CA 1
ATOM 745 C C . ILE B 1 26 ? -4.373 9.770 -4.697 1.00 21.49 24 ILE B C 1
ATOM 746 O O . ILE B 1 26 ? -5.444 9.165 -4.767 1.00 22.02 24 ILE B O 1
ATOM 751 N N . LEU B 1 27 ? -3.654 10.078 -5.769 1.00 19.89 25 LEU B N 1
ATOM 752 C CA . LEU B 1 27 ? -4.065 9.658 -7.101 1.00 22.22 25 LEU B CA 1
ATOM 753 C C . LEU B 1 27 ? -3.306 8.384 -7.470 1.00 24.31 25 LEU B C 1
ATOM 754 O O . LEU B 1 27 ? -2.127 8.246 -7.137 1.00 24.09 25 LEU B O 1
ATOM 759 N N . LYS B 1 28 ? -3.987 7.458 -8.144 1.00 24.79 26 LYS B N 1
ATOM 760 C CA . LYS B 1 28 ? -3.386 6.200 -8.585 1.00 28.98 26 LYS B CA 1
ATOM 761 C C . LYS B 1 28 ? -2.214 6.529 -9.506 1.00 30.59 26 LYS B C 1
ATOM 762 O O . LYS B 1 28 ? -1.095 6.062 -9.302 1.00 29.12 26 LYS B O 1
ATOM 768 N N . GLN B 1 29 ? -2.486 7.327 -10.532 1.00 32.79 27 GLN B N 1
ATOM 769 C CA . GLN B 1 29 ? -1.439 7.766 -11.439 1.00 35.64 27 GLN B CA 1
ATOM 770 C C . GLN B 1 29 ? -1.264 9.244 -11.157 1.00 37.17 27 GLN B C 1
ATOM 771 O O . GLN B 1 29 ? -2.166 10.040 -11.427 1.00 36.54 27 GLN B O 1
ATOM 777 N N . SER B 1 30 ? -0.114 9.599 -10.594 1.00 36.39 28 SER B N 1
ATOM 778 C CA . SER B 1 30 ? 0.185 10.984 -10.271 1.00 38.19 28 SER B CA 1
ATOM 779 C C . SER B 1 30 ? 1.304 11.563 -11.130 1.00 37.79 28 SER B C 1
ATOM 780 O O . SER B 1 30 ? 1.782 12.665 -10.862 1.00 39.32 28 SER B O 1
ATOM 783 N N . LYS B 1 31 ? 1.732 10.820 -12.148 1.00 37.39 29 LYS B N 1
ATOM 784 C CA . LYS B 1 31 ? 2.796 11.294 -13.036 1.00 35.02 29 LYS B CA 1
ATOM 785 C C . LYS B 1 31 ? 2.166 11.635 -14.378 1.00 35.23 29 LYS B C 1
ATOM 786 O O . LYS B 1 31 ? 1.422 10.833 -14.947 1.00 35.46 29 LYS B O 1
ATOM 788 N N . PHE B 1 32 ? 2.454 12.830 -14.881 1.00 31.93 30 PHE B N 1
ATOM 789 C CA . PHE B 1 32 ? 1.872 13.270 -16.138 1.00 31.44 30 PHE B CA 1
ATOM 790 C C . PHE B 1 32 ? 2.853 14.005 -17.026 1.00 31.17 30 PHE B C 1
ATOM 791 O O . PHE B 1 32 ? 3.858 14.531 -16.563 1.00 31.02 30 PHE B O 1
ATOM 799 N N . LYS B 1 33 ? 2.544 14.030 -18.315 1.00 31.16 31 LYS B N 1
ATOM 800 C CA . LYS B 1 33 ? 3.351 14.757 -19.276 1.00 32.39 31 LYS B CA 1
ATOM 801 C C . LYS B 1 33 ? 2.493 15.951 -19.654 1.00 31.94 31 LYS B C 1
ATOM 802 O O . LYS B 1 33 ? 1.363 15.793 -20.113 1.00 32.23 31 LYS B O 1
ATOM 808 N N . VAL B 1 34 ? 3.022 17.143 -19.421 1.00 29.84 32 VAL B N 1
ATOM 809 C CA . VAL B 1 34 ? 2.304 18.371 -19.714 1.00 29.46 32 VAL B CA 1
ATOM 810 C C . VAL B 1 34 ? 3.130 19.236 -20.657 1.00 29.58 32 VAL B C 1
ATOM 811 O O . VAL B 1 34 ? 4.352 19.282 -20.541 1.00 30.68 32 VAL B O 1
ATOM 815 N N . SER B 1 35 ? 2.469 19.914 -21.593 1.00 29.68 33 SER B N 1
ATOM 816 C CA . SER B 1 35 ? 3.177 20.783 -22.528 1.00 29.48 33 SER B CA 1
ATOM 817 C C . SER B 1 35 ? 3.802 21.927 -21.742 1.00 28.97 33 SER B C 1
ATOM 818 O O . SER B 1 35 ? 3.114 22.597 -20.981 1.00 27.48 33 SER B O 1
ATOM 821 N N . GLY B 1 36 ? 5.101 22.144 -21.928 1.00 28.90 34 GLY B N 1
ATOM 822 C CA . GLY B 1 36 ? 5.783 23.208 -21.211 1.00 27.48 34 GLY B CA 1
ATOM 823 C C . GLY B 1 36 ? 5.143 24.567 -21.407 1.00 27.96 34 GLY B C 1
ATOM 824 O O . GLY B 1 36 ? 5.185 25.424 -20.520 1.00 26.69 34 GLY B O 1
ATOM 825 N N . SER B 1 37 ? 4.540 24.761 -22.577 1.00 28.19 35 SER B N 1
ATOM 826 C CA . SER B 1 37 ? 3.882 26.018 -22.919 1.00 26.67 35 SER B CA 1
ATOM 827 C C . SER B 1 37 ? 2.589 26.270 -22.148 1.00 25.77 35 SER B C 1
ATOM 828 O O . SER B 1 37 ? 2.062 27.379 -22.164 1.00 25.79 35 SER B O 1
ATOM 831 N N . ASP B 1 38 ? 2.065 25.242 -21.490 1.00 27.05 36 ASP B N 1
ATOM 832 C CA . ASP B 1 38 ? 0.836 25.389 -20.710 1.00 26.26 36 ASP B CA 1
ATOM 833 C C . ASP B 1 38 ? 1.064 26.231 -19.457 1.00 24.57 36 ASP B C 1
ATOM 834 O O . ASP B 1 38 ? 2.146 26.202 -18.869 1.00 22.24 36 ASP B O 1
ATOM 839 N N . LYS B 1 39 ? 0.038 26.974 -19.053 1.00 25.00 37 LYS B N 1
ATOM 840 C CA . LYS B 1 39 ? 0.111 27.795 -17.850 1.00 25.17 37 LYS B CA 1
ATOM 841 C C . LYS B 1 39 ? -0.052 26.850 -16.663 1.00 24.10 37 LYS B C 1
ATOM 842 O O . LYS B 1 39 ? -0.714 25.815 -16.773 1.00 22.86 37 LYS B O 1
ATOM 848 N N . PHE B 1 40 ? 0.557 27.199 -15.534 1.00 23.00 38 PHE B N 1
ATOM 849 C CA . PHE B 1 40 ? 0.470 26.364 -14.339 1.00 20.68 38 PHE B CA 1
ATOM 850 C C . PHE B 1 40 ? -0.986 26.214 -13.919 1.00 22.06 38 PHE B C 1
ATOM 851 O O . PHE B 1 40 ? -1.358 25.253 -13.242 1.00 22.56 38 PHE B O 1
ATOM 859 N N . ALA B 1 41 ? -1.802 27.183 -14.316 1.00 20.83 39 ALA B N 1
ATOM 860 C CA . ALA B 1 41 ? -3.219 27.169 -13.995 1.00 22.28 39 ALA B CA 1
ATOM 861 C C . ALA B 1 41 ? -3.865 25.848 -14.404 1.00 22.90 39 ALA B C 1
ATOM 862 O O . ALA B 1 41 ? -4.805 25.391 -13.761 1.00 23.07 39 ALA B O 1
ATOM 864 N N . ASN B 1 42 ? -3.358 25.229 -15.465 1.00 23.91 40 ASN B N 1
ATOM 865 C CA . ASN B 1 42 ? -3.912 23.961 -15.931 1.00 25.28 40 ASN B CA 1
ATOM 866 C C . ASN B 1 42 ? -3.697 22.849 -14.904 1.00 24.62 40 ASN B C 1
ATOM 867 O O . ASN B 1 42 ? -4.554 21.984 -14.725 1.00 23.45 40 ASN B O 1
ATOM 872 N N . VAL B 1 43 ? -2.549 22.870 -14.232 1.00 22.72 41 VAL B N 1
ATOM 873 C CA . VAL B 1 43 ? -2.245 21.860 -13.225 1.00 21.26 41 VAL B CA 1
ATOM 874 C C . VAL B 1 43 ? -3.138 22.083 -12.005 1.00 20.82 41 VAL B C 1
ATOM 875 O O . VAL B 1 43 ? -3.708 21.144 -11.444 1.00 20.11 41 VAL B O 1
ATOM 879 N N . ILE B 1 44 ? -3.260 23.343 -11.607 1.00 20.69 42 ILE B N 1
ATOM 880 C CA . ILE B 1 44 ? -4.095 23.711 -10.476 1.00 22.06 42 ILE B CA 1
ATOM 881 C C . ILE B 1 44 ? -5.536 23.289 -10.736 1.00 22.09 42 ILE B C 1
ATOM 882 O O . ILE B 1 44 ? -6.172 22.664 -9.889 1.00 20.42 42 ILE B O 1
ATOM 887 N N . ASP B 1 45 ? -6.041 23.628 -11.921 1.00 22.39 43 ASP B N 1
ATOM 888 C CA . ASP B 1 45 ? -7.413 23.299 -12.286 1.00 23.82 43 ASP B CA 1
ATOM 889 C C . ASP B 1 45 ? -7.646 21.795 -12.336 1.00 22.56 43 ASP B C 1
ATOM 890 O O . ASP B 1 45 ? -8.707 21.314 -11.946 1.00 22.34 43 ASP B O 1
ATOM 895 N N . PHE B 1 46 ? -6.652 21.054 -12.815 1.00 22.06 44 PHE B N 1
ATOM 896 C CA . PHE B 1 46 ? -6.764 19.597 -12.892 1.00 21.77 44 PHE B CA 1
ATOM 897 C C . PHE B 1 46 ? -6.996 19.016 -11.502 1.00 22.11 44 PHE B C 1
ATOM 898 O O . PHE B 1 46 ? -7.906 18.208 -11.300 1.00 22.63 44 PHE B O 1
ATOM 906 N N . LEU B 1 47 ? -6.168 19.433 -10.546 1.00 20.52 45 LEU B N 1
ATOM 907 C CA . LEU B 1 47 ? -6.275 18.956 -9.172 1.00 22.05 45 LEU B CA 1
ATOM 908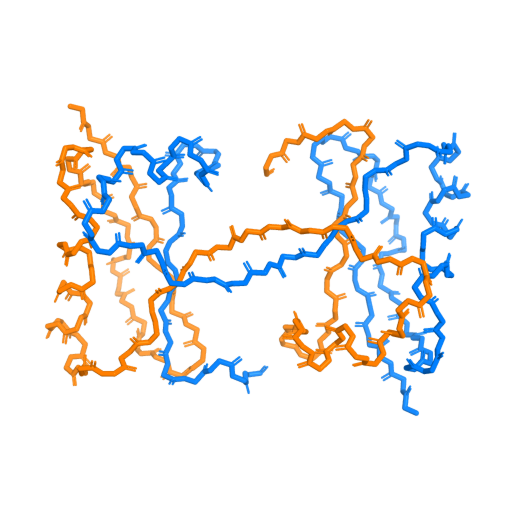 C C . LEU B 1 47 ? -7.586 19.354 -8.512 1.00 22.63 45 LEU B C 1
ATOM 909 O O . LEU B 1 47 ? -8.249 18.527 -7.890 1.00 23.56 45 LEU B O 1
ATOM 914 N N . ARG B 1 48 ? -7.963 20.622 -8.650 1.00 23.76 46 ARG B N 1
ATOM 915 C CA . ARG B 1 48 ? -9.196 21.103 -8.045 1.00 25.80 46 ARG B CA 1
ATOM 916 C C . ARG B 1 48 ? -10.389 20.347 -8.620 1.00 24.42 46 ARG B C 1
ATOM 917 O O . ARG B 1 48 ? -11.329 20.011 -7.901 1.00 24.75 46 ARG B O 1
ATOM 925 N N . ARG B 1 49 ? -10.351 20.073 -9.917 1.00 24.32 47 ARG B N 1
ATOM 926 C CA . ARG B 1 49 ? -11.455 19.359 -10.557 1.00 23.92 47 ARG B CA 1
ATOM 927 C C . ARG B 1 49 ? -11.522 17.880 -10.177 1.00 24.06 47 ARG B C 1
ATOM 928 O O . ARG B 1 49 ? -12.570 17.385 -9.754 1.00 24.17 47 ARG B O 1
ATOM 930 N N . GLN B 1 50 ? -10.408 17.174 -10.327 1.00 21.49 48 GLN B N 1
ATOM 931 C CA . GLN B 1 50 ? -10.371 15.747 -10.025 1.00 21.80 48 GLN B CA 1
ATOM 932 C C . GLN B 1 50 ? -10.523 15.391 -8.554 1.00 21.52 48 GLN B C 1
ATOM 933 O O . GLN B 1 50 ? -11.066 14.333 -8.223 1.00 22.60 48 GLN B O 1
ATOM 939 N N . LEU B 1 51 ? -10.060 16.274 -7.673 1.00 21.06 49 LEU B N 1
ATOM 940 C CA . LEU B 1 51 ? -10.138 16.029 -6.238 1.00 21.27 49 LEU B CA 1
ATOM 941 C C . LEU B 1 51 ? -11.266 16.777 -5.519 1.00 22.22 49 LEU B C 1
ATOM 942 O O . LEU B 1 51 ? -11.316 16.815 -4.293 1.00 22.43 49 LEU B O 1
ATOM 947 N N . HIS B 1 52 ? -12.149 17.395 -6.295 1.00 21.56 50 HIS B N 1
ATOM 948 C CA . HIS B 1 52 ? -13.320 18.089 -5.752 1.00 22.48 50 HIS B CA 1
ATOM 949 C C . HIS B 1 52 ? -13.098 19.134 -4.661 1.00 22.55 50 HIS B C 1
ATOM 950 O O . HIS B 1 52 ? -13.834 19.171 -3.675 1.00 21.75 50 HIS B O 1
ATOM 957 N N . SER B 1 53 ? -12.108 19.998 -4.832 1.00 22.21 51 SER B N 1
ATOM 958 C CA . SER B 1 53 ? -11.860 21.011 -3.826 1.00 22.82 51 SER B CA 1
ATOM 959 C C . SER B 1 53 ? -11.331 22.294 -4.433 1.00 23.57 51 SER B C 1
ATOM 960 O O . SER B 1 53 ? -10.399 22.273 -5.231 1.00 24.09 51 SER B O 1
ATOM 963 N N . ASP B 1 54 ? -11.932 23.411 -4.039 1.00 24.68 52 ASP B N 1
ATOM 964 C CA . ASP B 1 54 ? -11.526 24.723 -4.530 1.00 26.95 52 ASP B CA 1
ATOM 965 C C . ASP B 1 54 ? -10.414 25.323 -3.678 1.00 26.75 52 ASP B C 1
ATOM 966 O O . ASP B 1 54 ? -9.782 26.292 -4.087 1.00 27.96 52 ASP B O 1
ATOM 971 N N . SER B 1 55 ? -10.178 24.754 -2.500 1.00 26.77 53 SER B N 1
ATOM 972 C CA . SER B 1 55 ? -9.182 25.308 -1.584 1.00 27.33 53 SER B CA 1
ATOM 973 C C . SER B 1 55 ? -7.943 24.459 -1.341 1.00 26.36 53 SER B C 1
ATOM 974 O O . SER B 1 55 ? -7.268 24.620 -0.328 1.00 27.29 53 SER B O 1
ATOM 977 N N . LEU B 1 56 ? -7.639 23.563 -2.267 1.00 23.49 54 LEU B N 1
ATOM 978 C CA . LEU B 1 56 ? -6.474 22.710 -2.126 1.00 24.18 54 LEU B CA 1
ATOM 979 C C . LEU B 1 56 ? -5.219 23.575 -2.241 1.00 24.36 54 LEU B C 1
ATOM 980 O O . LEU B 1 56 ? -5.186 24.507 -3.037 1.00 25.64 54 LEU B O 1
ATOM 985 N N . PHE B 1 57 ? -4.204 23.288 -1.430 1.00 23.49 55 PHE B N 1
ATOM 986 C CA . PHE B 1 57 ? -2.941 24.019 -1.503 1.00 22.44 55 PHE B CA 1
ATOM 987 C C . PHE B 1 57 ? -2.163 23.331 -2.619 1.00 22.91 55 PHE B C 1
ATOM 988 O O . PHE B 1 57 ? -2.030 22.112 -2.604 1.00 23.00 55 PHE B O 1
ATOM 996 N N . VAL B 1 58 ? -1.664 24.089 -3.590 1.00 20.27 56 VAL B N 1
ATOM 997 C CA . VAL B 1 58 ? -0.874 23.497 -4.665 1.00 18.98 56 VAL B CA 1
ATOM 998 C C . VAL B 1 58 ? 0.437 24.261 -4.613 1.00 20.80 56 VAL B C 1
ATOM 999 O O . VAL B 1 58 ? 0.504 25.436 -4.967 1.00 20.63 56 VAL B O 1
ATOM 1003 N N . TYR B 1 59 ? 1.486 23.585 -4.162 1.00 20.27 57 TYR B N 1
ATOM 1004 C CA . TYR B 1 59 ? 2.756 24.262 -3.984 1.00 19.46 57 TYR B CA 1
ATOM 1005 C C . TYR B 1 59 ? 3.998 23.568 -4.519 1.00 21.28 57 TYR B C 1
ATOM 1006 O O . TYR B 1 59 ? 4.006 22.375 -4.811 1.00 19.10 57 TYR B O 1
ATOM 1015 N N . VAL B 1 60 ? 5.060 24.350 -4.636 1.00 21.50 58 VAL B N 1
ATOM 1016 C CA . VAL B 1 60 ? 6.341 23.839 -5.084 1.00 22.19 58 VAL B CA 1
ATOM 1017 C C . VAL B 1 60 ? 7.311 24.225 -3.983 1.00 22.34 58 VAL B C 1
ATOM 1018 O O . VAL B 1 60 ? 7.050 25.156 -3.220 1.00 21.46 58 VAL B O 1
ATOM 1022 N N . ASN B 1 61 ? 8.419 23.506 -3.873 1.00 22.61 59 ASN B N 1
ATOM 1023 C CA . ASN B 1 61 ? 9.383 23.842 -2.847 1.00 22.64 59 ASN B CA 1
ATOM 1024 C C . ASN B 1 61 ? 10.526 24.711 -3.350 1.00 23.94 59 ASN B C 1
ATOM 1025 O O . ASN B 1 61 ? 11.094 24.477 -4.423 1.00 23.13 59 ASN B O 1
ATOM 1030 N N . SER B 1 62 ? 10.824 25.746 -2.574 1.00 22.67 60 SER B N 1
ATOM 1031 C CA . SER B 1 62 ? 11.925 26.650 -2.864 1.00 23.58 60 SER B CA 1
ATOM 1032 C C . SER B 1 62 ? 12.900 26.322 -1.733 1.00 21.64 60 SER B C 1
ATOM 1033 O O . SER B 1 62 ? 12.681 25.360 -0.992 1.00 17.87 60 SER B O 1
ATOM 1036 N N . ALA B 1 63 ? 13.959 27.105 -1.582 1.00 20.11 61 ALA B N 1
ATOM 1037 C CA . ALA B 1 63 ? 14.932 26.833 -0.536 1.00 20.07 61 ALA B CA 1
ATOM 1038 C C . ALA B 1 63 ? 15.589 28.125 -0.080 1.00 18.58 61 ALA B C 1
ATOM 1039 O O . ALA B 1 63 ? 15.666 29.086 -0.841 1.00 18.84 61 ALA B O 1
ATOM 1041 N N . PHE B 1 64 ? 16.052 28.143 1.162 1.00 19.27 62 PHE B N 1
ATOM 1042 C CA . PHE B 1 64 ? 16.723 29.323 1.700 1.00 17.84 62 PHE B CA 1
ATOM 1043 C C . PHE B 1 64 ? 17.664 28.866 2.812 1.00 19.52 62 PHE B C 1
ATOM 1044 O O . PHE B 1 64 ? 17.445 27.817 3.420 1.00 17.37 62 PHE B O 1
ATOM 1052 N N . SER B 1 65 ? 18.723 29.635 3.061 1.00 19.97 63 SER B N 1
ATOM 1053 C CA . SER B 1 65 ? 19.666 29.295 4.125 1.00 20.44 63 SER B CA 1
ATOM 1054 C C . SER B 1 65 ? 19.304 30.086 5.364 1.00 20.60 63 SER B C 1
ATOM 1055 O O . SER B 1 65 ? 19.382 31.313 5.359 1.00 20.24 63 SER B O 1
ATOM 1058 N N . PRO B 1 66 ? 18.903 29.400 6.446 1.00 20.06 64 PRO B N 1
ATOM 1059 C CA . PRO B 1 66 ? 18.543 30.101 7.680 1.00 21.37 64 PRO B CA 1
ATOM 1060 C C . PRO B 1 66 ? 19.721 30.907 8.227 1.00 22.18 64 PRO B C 1
ATOM 1061 O O . PRO B 1 66 ? 20.883 30.542 8.037 1.00 20.01 64 PRO B O 1
ATOM 1065 N N . ASN B 1 67 ? 19.420 32.007 8.907 1.00 22.05 65 ASN B N 1
ATOM 1066 C CA . ASN B 1 67 ? 20.475 32.823 9.495 1.00 22.76 65 ASN B CA 1
ATOM 1067 C C . ASN B 1 67 ? 20.966 32.119 10.756 1.00 20.81 65 ASN B C 1
ATOM 1068 O O . ASN B 1 67 ? 20.206 31.423 11.417 1.00 22.07 65 ASN B O 1
ATOM 1073 N N . PRO B 1 68 ? 22.249 32.291 11.106 1.00 23.21 66 PRO B N 1
ATOM 1074 C CA . PRO B 1 68 ? 22.831 31.656 12.296 1.00 23.66 66 PRO B CA 1
ATOM 1075 C C . PRO B 1 68 ? 22.091 31.903 13.614 1.00 25.67 66 PRO B C 1
ATOM 1076 O O . PRO B 1 68 ? 22.042 31.025 14.480 1.00 25.69 66 PRO B O 1
ATOM 1080 N N . ASP B 1 69 ? 21.520 33.095 13.766 1.00 26.53 67 ASP B N 1
ATOM 1081 C CA . ASP B 1 69 ? 20.816 33.447 14.996 1.00 29.60 67 ASP B CA 1
ATOM 1082 C C . ASP B 1 69 ? 19.384 32.930 15.078 1.00 29.05 67 ASP B C 1
ATOM 1083 O O . ASP B 1 69 ? 18.729 33.099 16.105 1.00 29.41 67 ASP B O 1
ATOM 1088 N N . GLU B 1 70 ? 18.878 32.324 14.009 1.00 26.38 68 GLU B N 1
ATOM 1089 C CA . GLU B 1 70 ? 17.510 31.813 14.056 1.00 25.29 68 GLU B CA 1
ATOM 1090 C C . GLU B 1 70 ? 17.430 30.608 14.991 1.00 25.49 68 GLU B C 1
ATOM 1091 O O . GLU B 1 70 ? 18.370 29.817 15.076 1.00 25.33 68 GLU B O 1
ATOM 1097 N N . SER B 1 71 ? 16.315 30.474 15.702 1.00 25.70 69 SER B N 1
ATOM 1098 C CA . SER B 1 71 ? 16.156 29.358 16.627 1.00 26.43 69 SER B CA 1
ATOM 1099 C C . SER B 1 71 ? 15.640 28.121 15.905 1.00 26.36 69 SER B C 1
ATOM 1100 O O . SER B 1 71 ? 14.910 28.220 14.920 1.00 25.68 69 SER B O 1
ATOM 1103 N N . VAL B 1 72 ? 16.032 26.954 16.400 1.00 27.88 70 VAL B N 1
ATOM 1104 C CA . VAL B 1 72 ? 15.598 25.704 15.804 1.00 27.87 70 VAL B CA 1
ATOM 1105 C C . VAL B 1 72 ? 14.085 25.588 15.885 1.00 28.15 70 VAL B C 1
ATOM 1106 O O . VAL B 1 72 ? 13.439 25.153 14.930 1.00 27.85 70 VAL B O 1
ATOM 1110 N N . ILE B 1 73 ? 13.528 25.981 17.028 1.00 28.84 71 ILE B N 1
ATOM 1111 C CA . ILE B 1 73 ? 12.090 25.903 17.242 1.00 28.49 71 ILE B CA 1
ATOM 1112 C C . ILE B 1 73 ? 11.299 26.703 16.211 1.00 26.74 71 ILE B C 1
ATOM 1113 O O . ILE B 1 73 ? 10.303 26.214 15.690 1.00 25.80 71 ILE B O 1
ATOM 1118 N N . ASP B 1 74 ? 11.731 27.926 15.912 1.00 26.44 72 ASP B N 1
ATOM 1119 C CA . ASP B 1 74 ? 11.016 28.732 14.924 1.00 25.97 72 ASP B CA 1
ATOM 1120 C C . ASP B 1 74 ? 11.122 28.106 13.544 1.00 24.72 72 ASP B C 1
ATOM 1121 O O . ASP B 1 74 ? 10.137 28.030 12.814 1.00 25.52 72 ASP B O 1
ATOM 1126 N N . LEU B 1 75 ? 12.323 27.665 13.181 1.00 23.31 73 LEU B N 1
ATOM 1127 C CA . LEU B 1 75 ? 12.520 27.045 11.879 1.00 22.47 73 LEU B CA 1
ATOM 1128 C C . LEU B 1 75 ? 11.605 25.836 11.755 1.00 22.61 73 LEU B C 1
ATOM 1129 O O . LEU B 1 75 ? 11.007 25.604 10.704 1.00 24.00 73 LEU B O 1
ATOM 1134 N N . TYR B 1 76 ? 11.495 25.073 12.837 1.00 22.30 74 TYR B N 1
ATOM 1135 C CA . TYR B 1 76 ? 10.640 23.893 12.855 1.00 23.97 74 TYR B CA 1
ATOM 1136 C C . TYR B 1 76 ? 9.162 24.263 12.738 1.00 24.39 74 TYR B C 1
ATOM 1137 O O . TYR B 1 76 ? 8.422 23.657 11.963 1.00 24.81 74 TYR B O 1
ATOM 1146 N N . ASN B 1 77 ? 8.731 25.249 13.518 1.00 24.78 75 ASN B N 1
ATOM 1147 C CA . ASN B 1 77 ? 7.336 25.671 13.469 1.00 27.15 75 ASN B CA 1
ATOM 1148 C C . ASN B 1 77 ? 6.984 26.246 12.109 1.00 26.06 75 ASN B C 1
ATOM 1149 O O . ASN B 1 77 ? 5.896 26.013 11.603 1.00 27.80 75 ASN B O 1
ATOM 1154 N N . ASN B 1 78 ? 7.907 26.991 11.507 1.00 23.07 76 ASN B N 1
ATOM 1155 C CA . ASN B 1 78 ? 7.633 27.592 10.210 1.00 22.22 76 ASN B CA 1
ATOM 1156 C C . ASN B 1 78 ? 7.733 26.637 9.024 1.00 21.83 76 ASN B C 1
ATOM 1157 O O . ASN B 1 78 ? 6.870 26.644 8.137 1.00 22.15 76 ASN B O 1
ATOM 1162 N N . PHE B 1 79 ? 8.777 25.813 9.012 1.00 21.65 77 PHE B N 1
ATOM 1163 C CA . PHE B 1 79 ? 9.023 24.921 7.884 1.00 23.01 77 PHE B CA 1
ATOM 1164 C C . PHE B 1 79 ? 9.235 23.445 8.208 1.00 25.19 77 PHE B C 1
ATOM 1165 O O . PHE B 1 79 ? 9.679 22.691 7.344 1.00 25.65 77 PHE B O 1
ATOM 1173 N N . GLY B 1 80 ? 8.934 23.032 9.436 1.00 26.85 78 GLY B N 1
ATOM 1174 C CA . GLY B 1 80 ? 9.121 21.637 9.807 1.00 30.91 78 GLY B CA 1
ATOM 1175 C C . GLY B 1 80 ? 8.229 20.705 9.004 1.00 34.47 78 GLY B C 1
ATOM 1176 O O . GLY B 1 80 ? 7.165 21.106 8.546 1.00 36.13 78 GLY B O 1
ATOM 1177 N N . PHE B 1 81 ? 8.656 19.460 8.820 1.00 38.07 79 PHE B N 1
ATOM 1178 C CA . PHE B 1 81 ? 7.862 18.503 8.061 1.00 41.12 79 PHE B CA 1
ATOM 1179 C C . PHE B 1 81 ? 7.808 17.141 8.734 1.00 43.14 79 PHE B C 1
ATOM 1180 O O . PHE B 1 81 ? 8.839 16.572 9.097 1.00 43.53 79 PHE B O 1
ATOM 1182 N N . ASP B 1 82 ? 6.589 16.637 8.902 1.00 43.88 80 ASP B N 1
ATOM 1183 C CA . ASP B 1 82 ? 6.353 15.341 9.516 1.00 44.41 80 ASP B CA 1
ATOM 1184 C C . ASP B 1 82 ? 7.174 15.108 10.786 1.00 44.37 80 ASP B C 1
ATOM 1185 O O . ASP B 1 82 ? 7.980 14.178 10.857 1.00 45.03 80 ASP B O 1
ATOM 1187 N N . GLY B 1 83 ? 6.959 15.963 11.781 1.00 42.98 81 GLY B N 1
ATOM 1188 C CA . GLY B 1 83 ? 7.648 15.836 13.054 1.00 41.36 81 GLY B CA 1
ATOM 1189 C C . GLY B 1 83 ? 9.136 16.124 13.082 1.00 39.19 81 GLY B C 1
ATOM 1190 O O . GLY B 1 83 ? 9.816 15.745 14.038 1.00 40.69 81 GLY B O 1
ATOM 1191 N N . LYS B 1 84 ? 9.651 16.801 12.061 1.00 37.41 82 LYS B N 1
ATOM 1192 C CA . LYS B 1 84 ? 11.077 17.107 12.026 1.00 35.35 82 LYS B CA 1
ATOM 1193 C C . LYS B 1 84 ? 11.441 18.288 11.128 1.00 33.14 82 LYS B C 1
ATOM 1194 O O . LYS B 1 84 ? 10.632 18.760 10.325 1.00 32.15 82 LYS B O 1
ATOM 1200 N N . LEU B 1 85 ? 12.669 18.772 11.291 1.00 30.17 83 LEU B N 1
ATOM 1201 C CA . LEU B 1 85 ? 13.188 19.872 10.489 1.00 27.44 83 LEU B CA 1
ATOM 1202 C C . LEU B 1 85 ? 14.271 19.251 9.614 1.00 25.73 83 LEU B C 1
ATOM 1203 O O . LEU B 1 85 ? 15.276 18.766 10.129 1.00 26.09 83 LEU B O 1
ATOM 1208 N N . VAL B 1 86 ? 14.063 19.243 8.302 1.00 24.14 84 VAL B N 1
ATOM 1209 C CA . VAL B 1 86 ? 15.049 18.654 7.395 1.00 22.95 84 VAL B CA 1
ATOM 1210 C C . VAL B 1 86 ? 16.038 19.710 6.933 1.00 24.36 84 VAL B C 1
ATOM 1211 O O . VAL B 1 86 ? 15.657 20.694 6.303 1.00 21.50 84 VAL B O 1
ATOM 1215 N N . VAL B 1 87 ? 17.309 19.491 7.253 1.00 22.63 85 VAL B N 1
ATOM 1216 C CA . VAL B 1 87 ? 18.365 20.418 6.882 1.00 21.68 85 VAL B CA 1
ATOM 1217 C C . VAL B 1 87 ? 19.205 19.813 5.772 1.00 20.69 85 VAL B C 1
ATOM 1218 O O . VAL B 1 87 ? 19.897 18.813 5.968 1.00 20.61 85 VAL B O 1
ATOM 1222 N N . ASN B 1 88 ? 19.117 20.422 4.596 1.00 18.96 86 ASN B N 1
ATOM 1223 C CA . ASN B 1 88 ? 19.857 19.972 3.431 1.00 19.79 86 ASN B CA 1
ATOM 1224 C C . ASN B 1 88 ? 21.225 20.633 3.456 1.00 20.21 86 ASN B C 1
ATOM 1225 O O . ASN B 1 88 ? 21.366 21.747 3.944 1.00 17.68 86 ASN B O 1
ATOM 1230 N N . TYR B 1 89 ? 22.231 19.943 2.935 1.00 19.16 87 TYR B N 1
ATOM 1231 C CA . TYR B 1 89 ? 23.562 20.524 2.873 1.00 19.23 87 TYR B CA 1
ATOM 1232 C C . TYR B 1 89 ? 24.282 20.035 1.633 1.00 19.94 87 TYR B C 1
ATOM 1233 O O . TYR B 1 89 ? 24.010 18.944 1.133 1.00 18.61 87 TYR B O 1
ATOM 1242 N N . ALA B 1 90 ? 25.190 20.866 1.132 1.00 18.83 88 ALA B N 1
ATOM 1243 C CA . ALA B 1 90 ? 25.972 20.549 -0.052 1.00 19.97 88 ALA B CA 1
ATOM 1244 C C . ALA B 1 90 ? 27.257 21.356 -0.033 1.00 20.05 88 ALA B C 1
ATOM 1245 O O . ALA B 1 90 ? 27.315 22.427 0.570 1.00 20.70 88 ALA B O 1
ATOM 1247 N N . CYS B 1 91 ? 28.285 20.835 -0.694 1.00 20.59 89 CYS B N 1
ATOM 1248 C CA . CYS B 1 91 ? 29.565 21.524 -0.790 1.00 23.90 89 CYS B CA 1
ATOM 1249 C C . CYS B 1 91 ? 29.545 22.302 -2.107 1.00 24.65 89 CYS B C 1
ATOM 1250 O O . CYS B 1 91 ? 30.383 23.166 -2.354 1.00 24.87 89 CYS B O 1
ATOM 1253 N N . SER B 1 92 ? 28.567 21.966 -2.941 1.00 26.36 90 SER B N 1
ATOM 1254 C CA . SER B 1 92 ? 28.330 22.595 -4.241 1.00 30.32 90 SER B CA 1
ATOM 1255 C C . SER B 1 92 ? 26.840 22.348 -4.470 1.00 32.73 90 SER B C 1
ATOM 1256 O O . SER B 1 92 ? 26.379 21.212 -4.359 1.00 32.05 90 SER B O 1
ATOM 1259 N N . MET B 1 93 ? 26.073 23.380 -4.792 1.00 35.71 91 MET B N 1
ATOM 1260 C CA . MET B 1 93 ? 24.646 23.143 -4.943 1.00 39.16 91 MET B CA 1
ATOM 1261 C C . MET B 1 93 ? 24.074 22.646 -6.253 1.00 40.87 91 MET B C 1
ATOM 1262 O O . MET B 1 93 ? 24.508 23.016 -7.344 1.00 41.80 91 MET B O 1
ATOM 1267 N N . ALA B 1 94 ? 23.086 21.771 -6.089 1.00 43.50 92 ALA B N 1
ATOM 1268 C CA . ALA B 1 94 ? 22.333 21.137 -7.162 1.00 45.38 92 ALA B CA 1
ATOM 1269 C C . ALA B 1 94 ? 20.994 20.838 -6.492 1.00 46.58 92 ALA B C 1
ATOM 1270 O O . ALA B 1 94 ? 20.950 20.196 -5.445 1.00 48.05 92 ALA B O 1
ATOM 1272 N N . TRP B 1 95 ? 19.912 21.320 -7.090 1.00 47.48 93 TRP B N 1
ATOM 1273 C CA . TRP B 1 95 ? 18.556 21.141 -6.565 1.00 48.10 93 TRP B CA 1
ATOM 1274 C C . TRP B 1 95 ? 18.226 19.753 -5.985 1.00 49.01 93 TRP B C 1
ATOM 1275 O O . TRP B 1 95 ? 19.133 18.907 -5.808 1.00 48.67 93 TRP B O 1
#

GO terms:
  GO:0006914 autophagy (P, IGI)
  GO:0005515 protein binding (F, IPI)

InterPro domains:
  IPR007242 Ubiquitin-like protein Atg12 [PF04110] (11-94)
  IPR007242 Ubiquitin-like protein Atg12 [PTHR13385] (3-94)
  IPR029071 Ubiquitin-like domain superfamily [SSF54236] (10-93)

B-factor: mean 28.61, std 7.93, range [15.27, 55.03]

Foldseek 3Di:
DWDKFFADDDPPADDDPPGIDIHDPPDDCVVVVVVVCVVRVHPDDDDDDDDDDDDDPPDDPVVQCVVANDPPDHDDDDDPDPPD/DWDWDADDDDDPADDDPDRIDIHDPPDDCVVVVVVCCVVRVHPPDDDDDDDDDDDDPPDDLVVQCVVPNDDPGRDDDDDPDDDD

Sequence (168 aa):
QKIVVHLRATGGAPILKQSKFKVSGSDKFANVIDFLRRQLHSDSLFVYVNSAFSPNPDESVIDLYNNFGFDGKLVVNYACSMAWQKIVVHLRATGGAPILKQSKFKVSGSDKFANVIDFLRRQLHSDSLFVYVNSAFSPNPDESVIDLYNNFGFDGKLVVNYACSMAW